Protein AF-A0A225V890-F1 (afdb_monomer_lite)

Organism: NCBI:txid4795

Foldseek 3Di:
DDDDDDPVVLVVLLLVQLLVQCLPPCSVVCCVPDDLLVSLVVSLVSSVVSVNPDDDSVNSVVSVVQQVQLLVQLLVVCVVVLHAPVCLLVVVDDPVNVVVNCVSHVCCNRCVVPVCVVVVVSRVVRD

pLDDT: mean 87.66, std 15.0, range [36.5, 97.5]

Radius of gyration: 15.98 Å; chains: 1; bounding box: 37×26×53 Å

Sequence (127 aa):
MKQHQPATTIRAAFRNAVLAWIVAPGNYQQWRIERKVKVANEILTTVESAGNYGRTTADIELMVKTIENEFVTLSRWLQKQNIRVDDLLRGE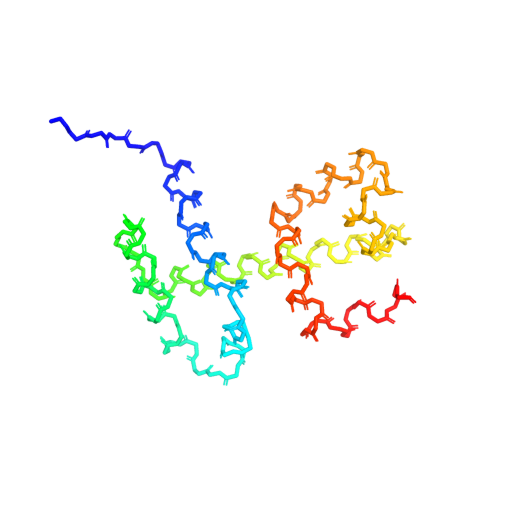VDKKVISTARQLCPCYYEVMPIFCEFYGGFVKRTW

Secondary structure (DSSP, 8-state):
------HHHHHHHHHHHHHHHHHSTTHHHHHHHS-HHHHHHHHHHHHHHTT--S--HHHHHHHHHHHHHHHHHHHHHHHHHT--HHHHHHT-S-HHHHHHHHHH-TTHHHHHHHHHHHSHHHHTT--

Structure (mmCIF, N/CA/C/O backbone):
data_AF-A0A225V890-F1
#
_entry.id   AF-A0A225V890-F1
#
loop_
_atom_site.group_PDB
_atom_site.id
_atom_site.type_symbol
_atom_site.label_atom_id
_atom_site.label_alt_id
_atom_site.label_comp_id
_atom_site.label_asym_id
_atom_site.label_entity_id
_atom_site.label_seq_id
_atom_site.pdbx_PDB_ins_code
_atom_site.Cartn_x
_atom_site.Cartn_y
_atom_site.Cartn_z
_atom_site.occupancy
_atom_site.B_iso_or_equiv
_atom_site.auth_seq_id
_atom_site.auth_comp_id
_atom_site.auth_asym_id
_atom_site.auth_atom_id
_atom_site.pdbx_PDB_model_num
ATOM 1 N N . MET A 1 1 ? -11.159 9.149 -32.295 1.00 36.50 1 MET A N 1
ATOM 2 C CA . MET A 1 1 ? -11.634 9.826 -31.067 1.00 36.50 1 MET A CA 1
ATOM 3 C C . MET A 1 1 ? -10.790 9.329 -29.901 1.00 36.50 1 MET A C 1
ATOM 5 O O . MET A 1 1 ? -10.858 8.147 -29.598 1.00 36.50 1 MET A O 1
ATOM 9 N N . LYS A 1 2 ? -9.926 10.164 -29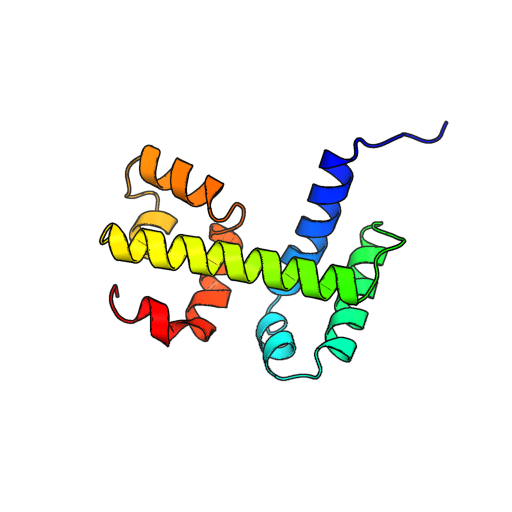.308 1.00 42.44 2 LYS A N 1
ATOM 10 C CA . LYS A 1 2 ? -9.152 9.770 -28.118 1.00 42.44 2 LYS A CA 1
ATOM 11 C C . LYS A 1 2 ? -10.039 9.998 -26.897 1.00 42.44 2 LYS A C 1
ATOM 13 O O . LYS A 1 2 ? -10.368 11.143 -26.602 1.00 42.44 2 LYS A O 1
ATOM 18 N N . GLN A 1 3 ? -10.476 8.924 -26.245 1.00 45.94 3 GLN A N 1
ATOM 19 C CA . GLN A 1 3 ? -11.222 9.018 -24.992 1.00 45.94 3 GLN A CA 1
ATOM 20 C C . GLN A 1 3 ? -10.328 9.701 -23.948 1.00 45.94 3 GLN A C 1
ATOM 22 O O . GLN A 1 3 ? -9.287 9.170 -23.571 1.00 45.94 3 GLN A O 1
ATOM 27 N N . HIS A 1 4 ? -10.702 10.908 -23.529 1.00 49.56 4 HIS A N 1
ATOM 28 C CA . HIS A 1 4 ? -10.057 11.601 -22.419 1.00 49.56 4 HIS A CA 1
ATOM 29 C C . HIS A 1 4 ? -10.637 11.024 -21.125 1.00 49.56 4 HIS A C 1
ATOM 31 O O . HIS A 1 4 ? -11.764 11.340 -20.750 1.00 49.56 4 HIS A O 1
ATOM 37 N N . GLN A 1 5 ? -9.902 10.125 -20.471 1.00 51.84 5 GLN A N 1
ATOM 38 C CA . GLN A 1 5 ? -10.262 9.682 -19.125 1.00 51.84 5 GLN A CA 1
ATOM 39 C C . GLN A 1 5 ? -9.937 10.801 -18.119 1.00 51.84 5 GLN A C 1
ATOM 41 O O . GLN A 1 5 ? -8.885 11.434 -18.232 1.00 51.84 5 GLN A O 1
ATOM 46 N N . PRO A 1 6 ? -10.812 11.073 -17.135 1.00 66.88 6 PRO A N 1
ATOM 47 C CA . PRO A 1 6 ? -10.586 12.139 -16.166 1.00 66.88 6 PRO A CA 1
ATOM 48 C C . PRO A 1 6 ? -9.382 11.823 -15.265 1.00 66.88 6 PRO A C 1
ATOM 50 O O . PRO A 1 6 ? -9.126 10.668 -14.920 1.00 66.88 6 PRO A O 1
ATOM 53 N N . ALA A 1 7 ? -8.653 12.859 -14.835 1.00 61.53 7 ALA A N 1
ATOM 54 C CA . ALA A 1 7 ? -7.416 12.731 -14.050 1.00 61.53 7 ALA A CA 1
ATOM 55 C C . ALA A 1 7 ? -7.575 11.891 -12.763 1.00 61.53 7 ALA A C 1
ATOM 57 O O . ALA A 1 7 ? -6.654 11.177 -12.363 1.00 61.53 7 ALA A O 1
ATOM 58 N N . THR A 1 8 ? -8.759 11.916 -12.143 1.00 62.09 8 THR A N 1
ATOM 59 C CA . THR A 1 8 ? -9.101 11.093 -10.971 1.00 62.09 8 THR A CA 1
ATOM 60 C C . THR A 1 8 ? -9.090 9.595 -11.293 1.00 62.09 8 THR A C 1
ATOM 62 O O . THR A 1 8 ? -8.580 8.805 -10.499 1.00 62.09 8 THR A O 1
ATOM 65 N N . THR A 1 9 ? -9.580 9.205 -12.473 1.00 69.25 9 THR A N 1
ATOM 66 C CA . THR A 1 9 ? -9.589 7.812 -12.948 1.00 69.25 9 THR A CA 1
ATOM 67 C C . THR A 1 9 ? -8.178 7.332 -13.270 1.00 69.25 9 THR A C 1
ATOM 69 O O . THR A 1 9 ? -7.812 6.225 -12.887 1.00 69.25 9 THR A O 1
ATOM 72 N N . ILE A 1 10 ? -7.349 8.189 -13.875 1.00 69.81 10 ILE A N 1
ATOM 73 C 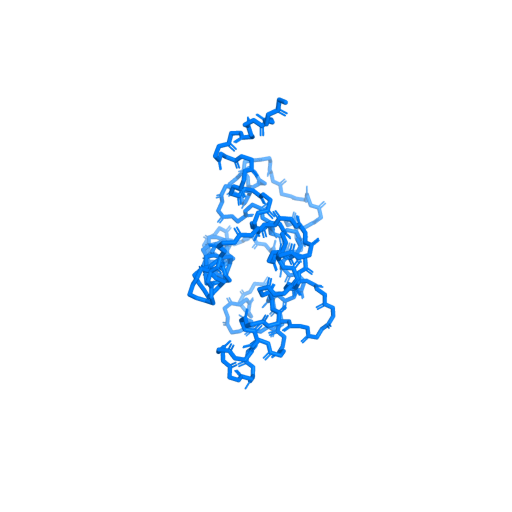CA . ILE A 1 10 ? -5.943 7.875 -14.177 1.00 69.81 10 ILE A CA 1
ATOM 74 C C . ILE A 1 10 ? -5.141 7.676 -12.882 1.00 69.81 10 ILE A C 1
ATOM 76 O O . ILE A 1 10 ? -4.345 6.744 -12.767 1.00 69.81 10 ILE A O 1
ATOM 80 N N . ARG A 1 11 ? -5.364 8.523 -11.867 1.00 76.25 11 ARG A N 1
ATOM 81 C CA . ARG A 1 11 ? -4.692 8.385 -10.565 1.00 76.25 11 ARG A CA 1
ATOM 82 C C . ARG A 1 11 ? -5.113 7.107 -9.834 1.00 76.25 11 ARG A C 1
ATOM 84 O O . ARG A 1 11 ? -4.264 6.450 -9.237 1.00 76.25 11 ARG A O 1
ATOM 91 N N . ALA A 1 12 ? -6.398 6.754 -9.891 1.00 85.88 12 ALA A N 1
ATOM 92 C CA . ALA A 1 12 ? -6.907 5.517 -9.306 1.00 85.88 12 ALA A CA 1
ATOM 93 C C . ALA A 1 12 ? -6.339 4.275 -10.013 1.00 85.88 12 ALA A C 1
ATOM 95 O O . ALA A 1 12 ? -5.883 3.356 -9.341 1.00 85.88 12 ALA A O 1
ATOM 96 N N . ALA A 1 13 ? -6.288 4.273 -11.349 1.00 89.06 13 ALA A N 1
ATOM 97 C CA . ALA A 1 13 ? -5.725 3.171 -12.129 1.00 89.06 13 ALA A CA 1
ATOM 98 C C . ALA A 1 13 ? -4.241 2.935 -11.807 1.00 89.06 13 ALA A C 1
ATOM 100 O O . ALA A 1 13 ? -3.842 1.800 -11.549 1.00 89.06 13 ALA A O 1
ATOM 101 N N . PHE A 1 14 ? -3.447 4.008 -11.729 1.00 93.00 14 PHE A N 1
ATOM 102 C CA . PHE A 1 14 ? -2.041 3.918 -11.340 1.00 93.00 14 PHE A CA 1
ATOM 103 C C . PHE A 1 14 ? -1.870 3.323 -9.935 1.00 93.00 14 PHE A C 1
ATOM 105 O O . PHE A 1 14 ? -1.121 2.363 -9.753 1.00 93.00 14 PHE A O 1
ATOM 112 N N . ARG A 1 15 ? -2.605 3.851 -8.947 1.00 94.69 15 ARG A N 1
ATOM 113 C CA . ARG A 1 15 ? -2.575 3.336 -7.571 1.00 94.69 15 ARG A CA 1
ATOM 114 C C . ARG A 1 15 ? -2.962 1.858 -7.514 1.00 94.69 15 ARG A C 1
ATOM 116 O O . ARG A 1 15 ? -2.307 1.096 -6.812 1.00 94.69 15 ARG A O 1
ATOM 123 N N . ASN A 1 16 ? -3.994 1.453 -8.251 1.00 94.19 16 ASN A N 1
ATOM 124 C CA . ASN A 1 16 ? -4.471 0.071 -8.274 1.00 94.19 16 ASN A CA 1
ATOM 125 C C . ASN A 1 16 ? -3.435 -0.887 -8.871 1.00 94.19 16 ASN A C 1
ATOM 127 O O . ASN A 1 16 ? -3.255 -1.975 -8.338 1.00 94.19 16 ASN A O 1
ATOM 131 N N . ALA A 1 17 ? -2.724 -0.483 -9.927 1.00 95.44 17 ALA A N 1
ATOM 132 C CA . ALA A 1 17 ? -1.655 -1.294 -10.508 1.00 95.44 17 ALA A CA 1
ATOM 133 C C . ALA A 1 17 ? -0.485 -1.490 -9.526 1.00 95.44 17 ALA A C 1
ATOM 135 O O . ALA A 1 17 ? 0.004 -2.606 -9.361 1.00 95.44 17 ALA A O 1
ATOM 136 N N . VAL A 1 18 ? -0.084 -0.429 -8.815 1.00 96.81 18 VAL A N 1
ATOM 137 C CA . VAL A 1 18 ? 0.941 -0.527 -7.760 1.00 96.81 18 VAL A CA 1
ATOM 138 C C . VAL A 1 18 ? 0.458 -1.408 -6.605 1.00 96.81 18 VAL A C 1
ATOM 140 O O . VAL A 1 18 ? 1.200 -2.269 -6.141 1.00 96.81 18 VAL A O 1
ATOM 143 N N . LEU A 1 19 ? -0.792 -1.239 -6.165 1.00 96.19 19 LEU A N 1
ATOM 144 C CA . LEU A 1 19 ? -1.385 -2.055 -5.106 1.00 96.19 19 LEU A CA 1
ATOM 145 C C . LEU A 1 19 ? -1.423 -3.539 -5.488 1.00 96.19 19 LEU A C 1
ATOM 147 O O . LEU A 1 19 ? -1.030 -4.371 -4.678 1.00 96.19 19 LEU A O 1
ATOM 151 N N . ALA A 1 20 ? -1.843 -3.865 -6.713 1.00 95.56 20 ALA A N 1
ATOM 152 C CA . ALA A 1 20 ? -1.886 -5.238 -7.210 1.00 95.56 20 ALA A CA 1
ATOM 153 C C . ALA A 1 20 ? -0.505 -5.905 -7.158 1.00 95.56 20 ALA A C 1
ATOM 155 O O . ALA A 1 20 ? -0.397 -7.071 -6.784 1.00 95.56 20 ALA A O 1
ATOM 156 N N . TRP A 1 21 ? 0.556 -5.152 -7.467 1.00 96.88 21 TRP A N 1
ATOM 157 C CA . TRP A 1 21 ? 1.919 -5.644 -7.312 1.00 96.88 21 TRP A CA 1
ATOM 158 C C . TRP A 1 21 ? 2.298 -5.833 -5.836 1.00 96.88 21 TRP A C 1
ATOM 160 O O . TRP A 1 21 ? 2.866 -6.866 -5.500 1.00 96.88 21 TRP A O 1
ATOM 170 N N . ILE A 1 22 ? 1.968 -4.884 -4.949 1.00 96.25 22 ILE A N 1
ATOM 171 C CA . ILE A 1 22 ? 2.285 -4.958 -3.508 1.00 96.25 22 ILE A CA 1
ATOM 172 C C . ILE A 1 22 ? 1.681 -6.206 -2.854 1.00 96.25 22 ILE A C 1
ATOM 174 O O . ILE A 1 22 ? 2.348 -6.851 -2.047 1.00 96.25 22 ILE A O 1
ATOM 178 N N . VAL A 1 23 ? 0.423 -6.519 -3.171 1.00 95.50 23 VAL A N 1
ATOM 179 C CA . VAL A 1 23 ? -0.326 -7.598 -2.502 1.00 95.50 23 VAL A CA 1
ATOM 180 C C . VAL A 1 23 ? -0.061 -8.979 -3.091 1.00 95.50 23 VAL A C 1
ATOM 182 O O . VAL A 1 23 ? -0.510 -9.978 -2.533 1.00 95.50 23 VAL A O 1
ATOM 185 N N . ALA A 1 24 ? 0.671 -9.057 -4.203 1.00 95.38 24 ALA A N 1
ATOM 186 C CA . ALA A 1 24 ? 1.100 -10.335 -4.740 1.00 95.38 24 ALA A CA 1
ATOM 187 C C . ALA A 1 24 ? 2.105 -11.013 -3.779 1.00 95.38 24 ALA A C 1
ATOM 189 O O . ALA A 1 24 ? 2.941 -10.330 -3.172 1.00 95.38 24 ALA A O 1
ATOM 190 N N . PRO A 1 25 ? 2.044 -12.349 -3.619 1.00 94.38 25 PRO A N 1
ATOM 191 C CA . PRO A 1 25 ? 2.875 -13.065 -2.653 1.00 94.38 25 PRO A CA 1
ATOM 192 C C . PRO A 1 25 ? 4.372 -12.771 -2.815 1.00 94.38 25 PRO A C 1
ATOM 194 O O . PRO A 1 25 ? 4.918 -12.886 -3.907 1.00 94.38 25 PRO A O 1
ATOM 197 N N . GLY A 1 26 ? 5.044 -12.398 -1.722 1.00 93.50 26 GLY A N 1
ATOM 198 C CA . GLY A 1 26 ? 6.492 -12.148 -1.688 1.00 93.50 26 GLY A CA 1
ATOM 199 C C . GLY A 1 26 ? 6.953 -10.796 -2.251 1.00 93.50 26 GLY A C 1
ATOM 200 O O . GLY A 1 26 ? 8.041 -10.338 -1.897 1.00 93.50 26 GLY A O 1
ATOM 201 N N . ASN A 1 27 ? 6.132 -10.096 -3.036 1.00 96.00 27 ASN A N 1
ATOM 202 C CA . ASN A 1 27 ? 6.531 -8.843 -3.683 1.00 96.00 27 ASN A CA 1
ATOM 203 C C . ASN A 1 27 ? 6.851 -7.736 -2.677 1.00 96.00 27 ASN A C 1
ATOM 205 O O . ASN A 1 27 ? 7.884 -7.073 -2.773 1.00 96.00 27 ASN A O 1
ATOM 209 N N . TYR A 1 28 ? 6.015 -7.547 -1.655 1.00 95.75 28 TYR A N 1
ATOM 210 C CA . TYR A 1 28 ? 6.314 -6.526 -0.653 1.00 95.75 28 TYR A CA 1
ATOM 211 C C . TYR A 1 28 ? 7.564 -6.862 0.182 1.00 95.75 28 TYR A C 1
ATOM 213 O O . TYR A 1 28 ? 8.330 -5.967 0.542 1.00 95.75 28 TYR A O 1
ATOM 221 N N . GLN A 1 29 ? 7.847 -8.146 0.425 1.00 94.69 29 GLN A N 1
ATOM 222 C CA . GLN A 1 29 ? 9.111 -8.555 1.039 1.00 94.69 29 GLN A CA 1
ATOM 223 C C . GLN A 1 29 ? 10.297 -8.192 0.138 1.00 94.69 29 GLN A C 1
ATOM 225 O O . GLN A 1 29 ? 11.259 -7.590 0.615 1.00 94.69 29 GLN A O 1
ATOM 230 N N . GLN A 1 30 ? 10.205 -8.487 -1.162 1.00 95.75 30 GLN A N 1
ATOM 231 C CA . GLN A 1 30 ? 11.211 -8.104 -2.152 1.00 95.75 30 GLN A CA 1
ATOM 232 C C . GLN A 1 30 ? 11.432 -6.587 -2.151 1.00 95.75 30 GLN A C 1
ATOM 234 O O . GLN A 1 30 ? 12.569 -6.130 -2.049 1.00 95.75 30 GLN A O 1
ATOM 239 N N . TRP A 1 31 ? 10.354 -5.796 -2.158 1.00 96.00 31 TRP A N 1
ATOM 240 C CA . TRP A 1 31 ? 10.422 -4.340 -2.037 1.00 96.00 31 TRP A CA 1
ATOM 241 C C . TRP A 1 31 ? 11.219 -3.895 -0.812 1.00 96.00 31 TRP A C 1
ATOM 243 O O . TRP A 1 31 ? 11.971 -2.924 -0.885 1.00 96.00 31 TRP A O 1
ATOM 253 N N . ARG A 1 32 ? 11.063 -4.571 0.328 1.00 92.88 32 ARG A N 1
ATOM 254 C CA . ARG A 1 32 ? 11.722 -4.216 1.592 1.00 92.88 32 ARG A CA 1
ATOM 255 C C . ARG A 1 32 ? 13.214 -4.549 1.625 1.00 92.88 32 ARG A C 1
ATOM 257 O O . ARG A 1 32 ? 13.941 -3.810 2.286 1.00 92.88 32 ARG A O 1
ATOM 264 N N . ILE A 1 33 ? 13.649 -5.621 0.964 1.00 94.12 33 ILE A N 1
ATOM 265 C CA . ILE A 1 33 ? 15.025 -6.145 1.073 1.00 94.12 33 ILE A CA 1
ATOM 266 C C . ILE A 1 33 ? 15.925 -5.760 -0.108 1.00 94.12 33 ILE A C 1
ATOM 268 O O . ILE A 1 33 ? 17.126 -5.569 0.071 1.00 94.12 33 ILE A O 1
ATOM 272 N N . GLU A 1 34 ? 15.364 -5.645 -1.310 1.00 94.31 34 GLU A N 1
ATOM 273 C CA . GLU A 1 34 ? 16.121 -5.361 -2.528 1.00 94.31 34 GLU A CA 1
ATOM 274 C C . GLU A 1 34 ? 16.383 -3.857 -2.705 1.00 94.31 34 GLU A C 1
ATOM 276 O O . GLU A 1 34 ? 15.803 -2.986 -2.048 1.00 94.31 34 GLU A O 1
ATOM 281 N N . ARG A 1 35 ? 17.253 -3.523 -3.666 1.00 91.44 35 ARG A N 1
ATOM 282 C CA . ARG A 1 35 ? 17.491 -2.128 -4.060 1.00 91.44 35 ARG A CA 1
ATOM 283 C C . ARG A 1 35 ? 16.214 -1.523 -4.648 1.00 91.44 35 ARG A C 1
ATOM 285 O O . ARG A 1 35 ? 15.732 -1.997 -5.675 1.00 91.44 35 ARG A O 1
ATOM 292 N N . LYS A 1 36 ? 15.731 -0.424 -4.054 1.00 90.56 36 LYS A N 1
ATOM 293 C CA . LYS A 1 36 ? 14.474 0.248 -4.438 1.00 90.56 36 LYS A CA 1
ATOM 294 C C . LYS A 1 36 ? 14.361 0.517 -5.934 1.00 90.56 36 LYS A C 1
ATOM 296 O O . LYS A 1 36 ? 13.375 0.114 -6.534 1.00 90.56 36 LYS A O 1
ATOM 301 N N . VAL A 1 37 ? 15.412 1.058 -6.550 1.00 91.62 37 VAL A N 1
ATOM 302 C CA . VAL A 1 37 ? 15.445 1.347 -7.994 1.00 91.62 37 VAL A CA 1
ATOM 303 C C . VAL A 1 37 ? 15.192 0.100 -8.851 1.00 91.62 37 VAL A C 1
ATOM 305 O O . VAL A 1 37 ? 14.492 0.184 -9.855 1.00 91.62 37 VAL A O 1
ATOM 308 N N . LYS A 1 38 ? 15.731 -1.068 -8.475 1.00 93.62 38 LYS A N 1
ATOM 309 C CA . LYS A 1 38 ? 15.527 -2.320 -9.224 1.00 93.62 38 LYS A CA 1
ATOM 310 C C . LYS A 1 38 ? 14.058 -2.737 -9.167 1.00 93.62 38 LYS A C 1
ATOM 312 O O . LYS A 1 38 ? 13.428 -2.891 -10.206 1.00 93.62 38 LYS A O 1
ATOM 317 N N . VAL A 1 39 ? 13.502 -2.829 -7.961 1.00 96.38 39 VAL A N 1
ATOM 318 C CA . VAL A 1 39 ? 12.104 -3.238 -7.762 1.00 96.38 39 VAL A CA 1
ATOM 319 C C . VAL A 1 39 ? 11.131 -2.211 -8.352 1.00 96.38 39 VAL A C 1
ATOM 321 O O . VAL A 1 39 ? 10.121 -2.576 -8.941 1.00 96.38 39 VAL A O 1
ATOM 324 N N . ALA A 1 40 ? 11.454 -0.918 -8.277 1.00 96.06 40 ALA A N 1
ATOM 325 C CA . ALA A 1 40 ? 10.648 0.139 -8.879 1.00 96.06 40 ALA A CA 1
ATOM 326 C C . ALA A 1 40 ? 10.535 -0.004 -10.406 1.00 96.06 40 ALA A C 1
ATOM 328 O O . ALA A 1 40 ? 9.476 0.285 -10.952 1.00 96.06 40 ALA A O 1
ATOM 329 N N . ASN A 1 41 ? 11.578 -0.486 -11.094 1.00 95.06 41 ASN A N 1
ATOM 330 C CA . ASN A 1 41 ? 11.509 -0.778 -12.531 1.00 95.06 41 ASN A CA 1
ATOM 331 C C . ASN A 1 41 ? 10.608 -1.990 -12.844 1.00 95.06 41 ASN A C 1
ATOM 333 O O . ASN A 1 41 ? 9.869 -1.978 -13.829 1.00 95.06 41 ASN A O 1
ATOM 337 N N . GLU A 1 42 ? 10.622 -3.021 -11.996 1.00 94.88 42 GLU A N 1
ATOM 338 C CA . GLU A 1 42 ? 9.730 -4.184 -12.134 1.00 94.88 42 GLU A CA 1
ATOM 339 C C . GLU A 1 42 ? 8.257 -3.779 -11.949 1.00 94.88 42 GLU A C 1
ATOM 341 O O . GLU A 1 42 ? 7.386 -4.134 -12.752 1.00 94.88 42 GLU A O 1
ATOM 346 N N . ILE A 1 43 ? 7.979 -2.956 -10.933 1.00 96.31 43 ILE A N 1
ATOM 347 C CA . ILE A 1 43 ? 6.647 -2.383 -10.713 1.00 96.31 43 ILE A CA 1
ATOM 348 C C . ILE A 1 43 ? 6.252 -1.491 -11.894 1.00 96.31 43 ILE A C 1
ATOM 350 O O . ILE A 1 43 ? 5.120 -1.579 -12.364 1.00 96.31 43 ILE A O 1
ATOM 354 N N . LEU A 1 44 ? 7.166 -0.659 -12.405 1.00 95.56 44 LEU A N 1
ATOM 355 C CA . LEU A 1 44 ? 6.902 0.208 -13.554 1.00 95.56 44 LEU A CA 1
ATOM 356 C C . LEU A 1 44 ? 6.462 -0.603 -14.780 1.00 95.56 44 LEU A C 1
ATOM 358 O O . LEU A 1 44 ? 5.450 -0.273 -15.389 1.00 95.56 44 LEU A O 1
ATOM 362 N N . THR A 1 45 ? 7.129 -1.724 -15.061 1.00 93.94 45 THR A N 1
ATOM 363 C CA . THR A 1 45 ? 6.741 -2.646 -16.145 1.00 93.94 45 THR A CA 1
ATOM 364 C C . THR A 1 45 ? 5.318 -3.190 -15.949 1.00 93.94 45 THR A C 1
ATOM 366 O O . THR A 1 45 ? 4.532 -3.281 -16.896 1.00 93.94 45 THR A O 1
ATOM 369 N N . THR A 1 46 ? 4.945 -3.511 -14.705 1.00 92.88 46 THR A N 1
ATOM 370 C CA . THR A 1 46 ? 3.583 -3.957 -14.351 1.00 92.88 46 THR A CA 1
ATOM 371 C C . THR A 1 46 ? 2.555 -2.841 -14.571 1.00 92.88 46 THR A C 1
ATOM 373 O O . THR A 1 46 ? 1.480 -3.066 -15.127 1.00 92.88 46 THR A O 1
ATOM 376 N N . VAL A 1 47 ? 2.898 -1.615 -14.174 1.00 93.75 47 VAL A N 1
ATOM 377 C CA . VAL A 1 47 ? 2.063 -0.415 -14.316 1.00 93.75 47 VAL A CA 1
ATOM 378 C C . VAL A 1 47 ? 1.835 -0.065 -15.792 1.00 93.75 47 VAL A C 1
ATOM 380 O O . VAL A 1 47 ? 0.700 0.204 -16.192 1.00 93.75 47 VAL A O 1
ATOM 383 N N . GLU A 1 48 ? 2.873 -0.137 -16.623 1.00 93.94 48 GLU A N 1
ATOM 384 C CA . GLU A 1 48 ? 2.785 0.080 -18.072 1.00 93.94 48 GLU A CA 1
ATOM 385 C C . GLU A 1 48 ? 1.961 -1.006 -18.770 1.00 93.94 48 GLU A C 1
ATOM 387 O O . GLU A 1 48 ? 1.139 -0.694 -19.631 1.00 93.94 48 GLU A O 1
ATOM 392 N N . SER A 1 49 ? 2.104 -2.265 -18.349 1.00 90.56 49 SER A N 1
ATOM 393 C CA . SER A 1 49 ? 1.293 -3.383 -18.856 1.00 90.56 49 SER A CA 1
ATOM 394 C C . SER A 1 49 ? -0.197 -3.218 -18.529 1.00 90.56 49 SER A C 1
ATOM 396 O O . SER A 1 49 ? -1.056 -3.666 -19.284 1.00 90.56 49 SER A O 1
ATOM 398 N N . ALA A 1 50 ? -0.516 -2.511 -17.440 1.00 88.94 50 ALA A N 1
ATOM 399 C CA . ALA A 1 50 ? -1.874 -2.099 -17.086 1.00 88.94 50 ALA A CA 1
ATOM 400 C C . ALA A 1 50 ? -2.341 -0.816 -17.814 1.00 88.94 50 ALA A C 1
ATOM 402 O O . ALA A 1 50 ? -3.373 -0.245 -17.458 1.00 88.94 50 ALA A O 1
ATOM 403 N N . GLY A 1 51 ? -1.580 -0.327 -18.799 1.00 90.88 51 GLY A N 1
ATOM 404 C CA . GLY A 1 51 ? -1.909 0.843 -19.618 1.00 90.88 51 GLY A CA 1
ATOM 405 C C . GLY A 1 51 ? -1.554 2.197 -18.994 1.00 90.88 51 GLY A C 1
ATOM 406 O O . GLY A 1 51 ? -1.936 3.236 -19.533 1.00 90.88 51 GLY A O 1
ATOM 407 N N . ASN A 1 52 ? -0.832 2.223 -17.868 1.00 89.88 52 ASN A N 1
ATOM 408 C CA . ASN A 1 52 ? -0.441 3.459 -17.183 1.00 89.88 52 ASN A CA 1
ATOM 409 C C . ASN A 1 52 ? 0.968 3.902 -17.610 1.00 89.88 52 ASN A C 1
ATOM 411 O O . ASN A 1 52 ? 1.924 3.825 -16.842 1.00 89.88 52 ASN A O 1
ATOM 415 N N . TYR A 1 53 ? 1.085 4.380 -18.845 1.00 89.94 53 TYR A N 1
ATOM 416 C CA . TYR A 1 53 ? 2.352 4.848 -19.412 1.00 89.94 53 TYR A CA 1
ATOM 417 C C . TYR A 1 53 ? 2.806 6.207 -18.858 1.00 89.94 53 TYR A C 1
ATOM 419 O O . TYR A 1 53 ? 2.007 6.993 -18.342 1.00 89.94 53 TYR A O 1
ATOM 427 N N . GLY A 1 54 ? 4.099 6.507 -19.026 1.00 90.25 54 GLY A N 1
ATOM 428 C CA . GLY A 1 54 ? 4.687 7.809 -18.687 1.00 90.25 54 GLY A CA 1
ATOM 429 C C . GLY A 1 54 ? 4.964 8.009 -17.196 1.00 90.25 54 GLY A C 1
ATOM 430 O O . GLY A 1 54 ? 5.156 9.142 -16.758 1.00 90.25 54 GLY A O 1
ATOM 431 N N . ARG A 1 55 ? 4.959 6.926 -16.412 1.00 93.81 55 ARG A N 1
ATOM 432 C CA . ARG A 1 55 ? 5.385 6.929 -15.011 1.00 93.81 55 ARG A CA 1
ATOM 433 C C . ARG A 1 55 ? 6.888 6.721 -14.916 1.00 93.81 55 ARG A C 1
ATOM 435 O O . ARG A 1 55 ? 7.509 6.119 -15.783 1.00 93.81 55 ARG A O 1
ATOM 442 N N . THR A 1 56 ? 7.463 7.220 -13.837 1.00 95.44 56 THR A N 1
ATOM 443 C CA . THR A 1 56 ? 8.876 7.057 -13.508 1.00 95.44 56 THR A CA 1
ATOM 444 C C . THR A 1 56 ? 9.034 6.142 -12.299 1.00 95.44 56 THR A C 1
ATOM 446 O O . THR A 1 56 ? 8.098 5.936 -11.525 1.00 95.44 56 THR A O 1
ATOM 449 N N . THR A 1 57 ? 10.241 5.627 -12.075 1.00 95.44 57 THR A N 1
ATOM 450 C CA . THR A 1 57 ? 10.568 4.900 -10.837 1.00 95.44 57 THR A CA 1
ATOM 451 C C . THR A 1 57 ? 10.352 5.759 -9.588 1.00 95.44 57 THR A C 1
ATOM 453 O O . THR A 1 57 ? 9.920 5.240 -8.562 1.00 95.44 57 THR A O 1
ATOM 456 N N . ALA A 1 58 ? 10.560 7.076 -9.681 1.00 95.81 58 ALA A N 1
ATOM 457 C CA . ALA A 1 58 ? 10.257 8.012 -8.602 1.00 95.81 58 ALA A CA 1
ATOM 458 C C . ALA A 1 58 ? 8.748 8.081 -8.299 1.00 95.81 58 ALA A C 1
ATOM 460 O O . ALA A 1 58 ? 8.362 8.110 -7.130 1.00 95.81 58 ALA A O 1
ATOM 461 N N . ASP A 1 59 ? 7.888 8.044 -9.325 1.00 95.81 59 ASP A N 1
ATOM 462 C CA . ASP A 1 59 ? 6.433 7.965 -9.132 1.00 95.81 59 ASP A CA 1
ATOM 463 C C . ASP A 1 59 ? 6.032 6.664 -8.432 1.00 95.81 59 ASP A C 1
ATOM 465 O O . ASP A 1 59 ? 5.154 6.673 -7.566 1.00 95.81 59 ASP A O 1
ATOM 469 N N . ILE A 1 60 ? 6.681 5.547 -8.787 1.00 97.25 60 ILE A N 1
ATOM 470 C CA . ILE A 1 60 ? 6.471 4.258 -8.121 1.00 97.25 60 ILE A CA 1
ATOM 471 C C . ILE A 1 60 ? 6.846 4.355 -6.644 1.00 97.25 60 ILE A C 1
ATOM 473 O O . ILE A 1 60 ? 6.027 4.037 -5.783 1.00 97.25 60 ILE A O 1
ATOM 477 N N . GLU A 1 61 ? 8.063 4.809 -6.341 1.00 96.44 61 GLU A N 1
ATOM 478 C CA . GLU A 1 61 ? 8.545 4.948 -4.965 1.00 96.44 61 GLU A CA 1
ATOM 479 C C . GLU A 1 61 ? 7.621 5.839 -4.131 1.00 96.44 61 GLU A C 1
ATOM 481 O O . GLU A 1 61 ? 7.262 5.487 -3.003 1.00 96.44 61 GLU A O 1
ATOM 486 N N . LEU A 1 62 ? 7.175 6.961 -4.703 1.00 96.25 62 LEU A N 1
ATOM 487 C CA . LEU A 1 62 ? 6.232 7.864 -4.056 1.00 96.25 62 LEU A CA 1
ATOM 488 C C . LEU A 1 62 ? 4.874 7.197 -3.806 1.00 96.25 62 LEU A C 1
ATOM 490 O O . LEU A 1 62 ? 4.295 7.378 -2.732 1.00 96.25 62 LEU A O 1
ATOM 494 N N . MET A 1 63 ? 4.361 6.421 -4.764 1.00 96.88 63 MET A N 1
ATOM 495 C CA . MET A 1 63 ? 3.086 5.719 -4.620 1.00 96.88 63 MET A CA 1
ATOM 496 C C . MET A 1 63 ? 3.155 4.625 -3.553 1.00 96.88 63 MET A C 1
ATOM 498 O O . MET A 1 63 ? 2.287 4.576 -2.682 1.00 96.88 63 MET A O 1
ATOM 502 N N . VAL A 1 64 ? 4.204 3.795 -3.552 1.00 96.38 64 VAL A N 1
ATOM 503 C CA . VAL A 1 64 ? 4.383 2.767 -2.515 1.00 96.38 64 VAL A CA 1
ATOM 504 C C . VAL A 1 64 ? 4.492 3.423 -1.137 1.00 96.38 64 VAL A C 1
ATOM 506 O O . VAL A 1 64 ? 3.761 3.053 -0.221 1.00 96.38 64 VAL A O 1
ATOM 509 N N . LYS A 1 65 ? 5.309 4.478 -1.006 1.00 95.81 65 LYS A N 1
ATOM 510 C CA . LYS A 1 65 ? 5.426 5.259 0.235 1.00 95.81 65 LYS A CA 1
ATOM 511 C C . LYS A 1 65 ? 4.092 5.869 0.676 1.00 95.81 65 LYS A C 1
ATOM 513 O O . LYS A 1 65 ? 3.831 5.974 1.872 1.00 95.81 65 LYS A O 1
ATOM 518 N N . THR A 1 66 ? 3.248 6.289 -0.264 1.00 96.31 66 THR A N 1
ATOM 519 C CA . THR A 1 66 ? 1.915 6.829 0.041 1.00 96.31 66 THR A CA 1
ATOM 520 C C . THR A 1 66 ? 1.037 5.752 0.672 1.00 96.31 66 THR A C 1
ATOM 522 O O . THR A 1 66 ? 0.489 5.980 1.747 1.00 96.31 66 THR A O 1
ATOM 525 N N . ILE A 1 67 ? 0.986 4.560 0.074 1.00 96.44 67 ILE A N 1
ATOM 526 C CA . ILE A 1 67 ? 0.221 3.417 0.592 1.00 96.44 67 ILE A CA 1
ATOM 527 C C . ILE A 1 67 ? 0.751 2.975 1.970 1.00 96.44 67 ILE A C 1
ATOM 529 O O . ILE A 1 67 ? -0.032 2.749 2.894 1.00 96.44 67 ILE A O 1
ATOM 533 N N . GLU A 1 68 ? 2.075 2.916 2.150 1.00 95.12 68 GLU A N 1
ATOM 534 C CA . GLU A 1 68 ? 2.705 2.625 3.447 1.00 95.12 68 GLU A CA 1
ATOM 535 C C . GLU A 1 68 ? 2.316 3.664 4.519 1.00 95.12 68 GLU A C 1
ATOM 537 O O . GLU A 1 68 ? 1.950 3.304 5.640 1.00 95.12 68 GLU A O 1
ATOM 542 N N . ASN A 1 69 ? 2.350 4.959 4.189 1.00 95.50 69 ASN A N 1
ATOM 543 C CA . ASN A 1 69 ? 1.997 6.034 5.121 1.00 95.50 69 ASN A CA 1
ATOM 544 C C . ASN A 1 69 ? 0.512 6.028 5.502 1.00 95.50 69 ASN A C 1
ATOM 546 O O . ASN A 1 69 ? 0.181 6.274 6.664 1.00 95.50 69 ASN A O 1
ATOM 550 N N . GLU A 1 70 ? -0.375 5.753 4.548 1.00 95.75 70 GLU A N 1
ATOM 551 C CA . GLU A 1 70 ? -1.811 5.572 4.785 1.00 95.75 70 GLU A CA 1
ATOM 552 C C . GLU A 1 70 ? -2.050 4.434 5.789 1.00 95.75 70 GLU A C 1
ATOM 554 O O . GLU A 1 70 ? -2.734 4.621 6.799 1.00 95.75 70 GLU A O 1
ATOM 559 N N . PHE A 1 71 ? -1.398 3.284 5.589 1.00 94.69 71 PHE A N 1
ATOM 560 C CA . PHE A 1 71 ? -1.461 2.162 6.528 1.00 94.69 71 PHE A CA 1
ATOM 561 C C . PHE A 1 71 ? -0.914 2.518 7.917 1.00 94.69 71 PHE A C 1
ATOM 563 O O . PHE A 1 71 ? -1.547 2.209 8.929 1.00 94.69 71 PHE A O 1
ATOM 570 N N . VAL A 1 72 ? 0.243 3.183 8.000 1.00 93.38 72 VAL A N 1
ATOM 571 C CA . VAL A 1 72 ? 0.826 3.610 9.285 1.00 93.38 72 VAL A CA 1
ATOM 572 C C . VAL A 1 72 ? -0.103 4.589 10.004 1.00 93.38 72 VAL A C 1
ATOM 574 O O . VAL A 1 72 ? -0.258 4.518 11.226 1.00 93.38 72 VAL A O 1
ATOM 577 N N . THR A 1 73 ? -0.744 5.488 9.259 1.00 95.25 73 THR A N 1
ATOM 578 C CA . THR A 1 73 ? -1.712 6.448 9.799 1.00 95.25 73 THR A CA 1
ATOM 579 C C . THR A 1 73 ? -2.931 5.729 10.366 1.00 95.25 73 THR A C 1
ATOM 581 O O . THR A 1 73 ? -3.294 5.982 11.517 1.00 95.25 73 THR A O 1
ATOM 584 N N . LEU A 1 74 ? -3.507 4.785 9.614 1.00 95.31 74 LEU A N 1
ATOM 585 C CA . LEU A 1 74 ? -4.607 3.949 10.089 1.00 95.31 74 LEU A CA 1
ATOM 586 C C . LEU A 1 74 ? -4.209 3.141 11.331 1.00 95.31 74 LEU A C 1
ATOM 588 O O . LEU A 1 74 ? -4.917 3.171 12.332 1.00 95.31 74 LEU A O 1
ATOM 592 N N . SER A 1 75 ? -3.050 2.483 11.308 1.00 92.06 75 SER A N 1
ATOM 593 C CA . SER A 1 75 ? -2.565 1.653 12.419 1.00 92.06 75 SER A CA 1
ATOM 594 C C . SER A 1 75 ? -2.419 2.457 13.713 1.00 92.06 75 SER A C 1
ATOM 596 O O . SER A 1 75 ? -2.869 2.035 14.776 1.00 92.06 75 SER A O 1
ATOM 598 N N . ARG A 1 76 ? -1.847 3.666 13.628 1.00 92.81 76 ARG A N 1
ATOM 599 C CA . ARG A 1 76 ? -1.737 4.583 14.776 1.00 92.81 76 ARG A CA 1
ATOM 600 C C . ARG A 1 76 ? -3.098 5.060 15.263 1.00 92.81 76 ARG A C 1
ATOM 602 O O . ARG A 1 76 ? -3.281 5.252 16.463 1.00 92.81 76 ARG A O 1
ATOM 609 N N . TRP A 1 77 ? -4.029 5.306 14.348 1.00 95.38 77 TRP A N 1
ATOM 610 C CA . TRP A 1 77 ? -5.380 5.714 14.705 1.00 95.38 77 TRP A CA 1
ATOM 611 C C . TRP A 1 77 ? -6.127 4.588 15.434 1.00 95.38 77 TRP A C 1
ATOM 613 O O . TRP A 1 77 ? -6.630 4.835 16.527 1.00 95.38 77 TRP A O 1
ATOM 623 N N . LEU A 1 78 ? -6.098 3.353 14.917 1.00 93.00 78 LEU A N 1
ATOM 624 C CA . LEU A 1 78 ? -6.696 2.175 15.563 1.00 93.00 78 LEU A CA 1
ATOM 625 C C . LEU A 1 78 ? -6.133 1.954 16.968 1.00 93.00 78 LEU A C 1
ATOM 627 O O . LEU A 1 78 ? -6.896 1.798 17.919 1.00 93.00 78 LEU A O 1
ATOM 631 N N . GLN A 1 79 ? -4.810 2.060 17.119 1.00 91.31 79 GLN A N 1
ATOM 632 C CA . GLN A 1 79 ? -4.152 1.962 18.420 1.00 91.31 79 GLN A CA 1
ATOM 633 C C . GLN A 1 79 ? -4.663 3.019 19.410 1.00 91.31 79 GLN A C 1
ATOM 635 O O . GLN A 1 79 ? -4.932 2.703 20.565 1.00 91.31 79 GLN A O 1
ATOM 640 N N . LYS A 1 80 ? -4.829 4.274 18.972 1.00 94.25 80 LYS A N 1
ATOM 641 C CA . LYS A 1 80 ? -5.370 5.350 19.820 1.00 94.25 80 LYS A CA 1
ATOM 642 C C . LYS A 1 80 ? -6.829 5.127 20.209 1.00 94.25 80 LYS A C 1
ATOM 644 O O . LYS A 1 80 ? -7.238 5.607 21.258 1.00 94.25 80 LYS A O 1
ATOM 649 N N . GLN A 1 81 ? -7.608 4.467 19.354 1.00 93.50 81 GLN A N 1
ATOM 650 C CA . GLN A 1 81 ? -9.006 4.132 19.634 1.00 93.50 81 GLN A CA 1
ATOM 651 C C . GLN A 1 81 ? -9.161 2.812 20.406 1.00 93.50 81 GLN A C 1
ATOM 653 O O . GLN A 1 81 ? -10.282 2.456 20.752 1.00 93.50 81 GLN A O 1
ATOM 658 N N . ASN A 1 82 ? -8.062 2.097 20.682 1.00 92.94 82 ASN A N 1
ATOM 659 C CA . ASN A 1 82 ? -8.071 0.750 21.258 1.00 92.94 82 ASN A CA 1
ATOM 660 C C . ASN A 1 82 ? -8.934 -0.244 20.451 1.00 92.94 82 ASN A C 1
ATOM 662 O O . ASN A 1 82 ? -9.645 -1.070 21.018 1.00 92.94 82 ASN A O 1
ATOM 666 N N . ILE A 1 83 ? -8.890 -0.136 19.120 1.00 92.50 83 ILE A N 1
ATOM 667 C CA . ILE A 1 83 ? -9.631 -1.000 18.195 1.00 92.50 83 ILE A CA 1
ATOM 668 C C . ILE A 1 83 ? -8.680 -2.060 17.650 1.00 92.50 83 ILE A C 1
ATOM 670 O O . ILE A 1 83 ? -7.596 -1.729 17.158 1.00 92.50 83 ILE A O 1
ATOM 674 N N . ARG A 1 84 ? -9.091 -3.330 17.706 1.00 89.69 84 ARG A N 1
ATOM 675 C CA . ARG A 1 8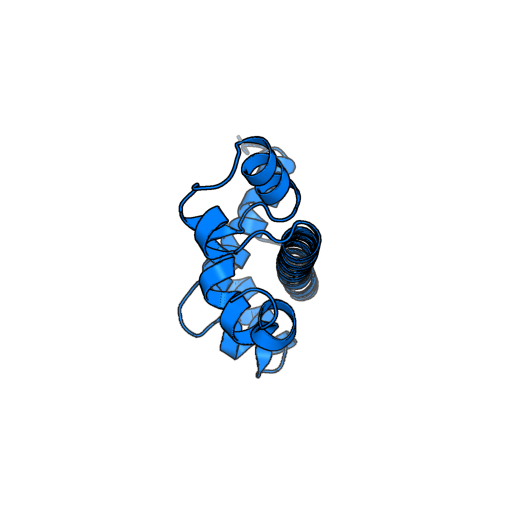4 ? -8.303 -4.428 17.141 1.00 89.69 84 ARG A CA 1
ATOM 676 C C . ARG A 1 84 ? -8.462 -4.448 15.626 1.00 89.69 84 ARG A C 1
ATOM 678 O O . ARG A 1 84 ? -9.533 -4.184 15.081 1.00 89.69 84 ARG A O 1
ATOM 685 N N . VAL A 1 85 ? -7.373 -4.779 14.941 1.00 88.31 85 VAL A N 1
ATOM 686 C CA . VAL A 1 85 ? -7.353 -4.903 13.477 1.00 88.31 85 VAL A CA 1
ATOM 687 C C . VAL A 1 85 ? -8.351 -5.962 13.006 1.00 88.31 85 VAL A C 1
ATOM 689 O O . VAL A 1 85 ? -9.081 -5.720 12.050 1.00 88.31 85 VAL A O 1
ATOM 692 N N . ASP A 1 86 ? -8.426 -7.092 13.708 1.00 88.88 86 ASP A N 1
ATOM 693 C CA . ASP A 1 86 ? -9.326 -8.191 13.357 1.00 88.88 86 ASP A CA 1
ATOM 694 C C . ASP A 1 86 ? -10.800 -7.777 13.428 1.00 88.88 86 ASP A C 1
ATOM 696 O O . ASP A 1 86 ? -11.562 -8.109 12.521 1.00 88.88 86 ASP A O 1
ATOM 700 N N . ASP A 1 87 ? -11.189 -6.992 14.438 1.00 92.06 87 ASP A N 1
ATOM 701 C CA . ASP A 1 87 ? -12.559 -6.485 14.581 1.00 92.06 87 ASP A CA 1
ATOM 702 C C . ASP A 1 87 ? -12.917 -5.570 13.395 1.00 92.06 87 ASP A C 1
ATOM 704 O O . ASP A 1 87 ? -14.004 -5.666 12.820 1.00 92.06 87 ASP A O 1
ATOM 708 N N . LEU A 1 88 ? -11.978 -4.713 12.965 1.00 91.94 88 LEU A N 1
ATOM 709 C CA . LEU A 1 88 ? -12.151 -3.878 11.773 1.00 91.94 88 LEU A CA 1
ATOM 710 C C . LEU A 1 88 ? -12.302 -4.728 10.502 1.00 91.94 88 LEU A C 1
ATOM 712 O O . LEU A 1 88 ? -13.178 -4.441 9.685 1.00 91.94 88 LEU A O 1
ATOM 716 N N . LEU A 1 89 ? -11.457 -5.747 10.322 1.00 90.25 89 LEU A N 1
ATOM 717 C CA . LEU A 1 89 ? -11.462 -6.609 9.134 1.00 90.25 89 LEU A CA 1
ATOM 718 C C . LEU A 1 89 ? -12.696 -7.522 9.069 1.00 90.25 89 LEU A C 1
ATOM 720 O O . LEU A 1 89 ? -13.159 -7.846 7.978 1.00 90.25 89 LEU A O 1
ATOM 724 N N . ARG A 1 90 ? -13.259 -7.912 10.216 1.00 91.75 90 ARG A N 1
ATOM 725 C CA . ARG A 1 90 ? -14.528 -8.656 10.297 1.00 91.75 90 ARG A CA 1
ATOM 726 C C . ARG A 1 90 ? -15.758 -7.756 10.170 1.00 91.75 90 ARG A C 1
ATOM 728 O O . ARG A 1 90 ? -16.861 -8.258 9.980 1.00 91.75 90 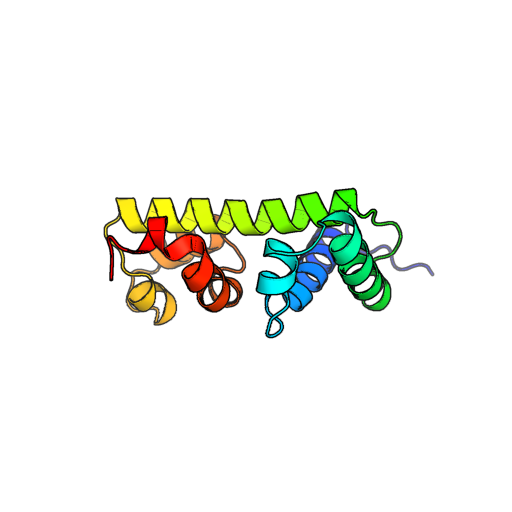ARG A O 1
ATOM 735 N N . GLY A 1 91 ? -15.582 -6.435 10.251 1.00 92.50 91 GLY A N 1
ATOM 736 C CA . GLY A 1 91 ? -16.687 -5.477 10.272 1.00 92.50 91 GLY A CA 1
ATOM 737 C C . GLY A 1 91 ? -17.462 -5.475 11.594 1.00 92.50 91 GLY A C 1
ATOM 738 O O . GLY A 1 91 ? -18.603 -5.025 11.628 1.00 92.50 91 GLY A O 1
ATOM 739 N N . GLU A 1 92 ? -16.845 -5.949 12.678 1.00 95.19 92 GLU A N 1
ATOM 740 C CA . GLU A 1 92 ? -17.405 -6.023 14.038 1.00 95.19 92 GLU A CA 1
ATOM 741 C C . GLU A 1 92 ? -17.226 -4.703 14.818 1.00 95.19 92 GLU A C 1
ATOM 743 O O . GLU A 1 92 ? -17.375 -4.638 16.036 1.00 95.19 92 GLU A O 1
ATOM 748 N N . VAL A 1 93 ? -16.929 -3.621 14.101 1.00 95.44 93 VAL A N 1
ATOM 749 C CA . VAL A 1 93 ? -16.801 -2.254 14.614 1.00 95.44 93 VAL A CA 1
ATOM 750 C C . VAL A 1 93 ? -17.924 -1.378 14.066 1.00 95.44 93 VAL A C 1
ATOM 752 O O . VAL A 1 93 ? -18.591 -1.713 13.085 1.00 95.44 93 VAL A O 1
ATOM 755 N N . ASP A 1 94 ? -18.142 -0.215 14.676 1.00 96.12 94 ASP A N 1
ATOM 756 C CA . ASP A 1 94 ? -19.191 0.686 14.214 1.00 96.12 94 ASP A CA 1
ATOM 757 C C . ASP A 1 94 ? -18.931 1.241 12.789 1.00 96.12 94 ASP A C 1
ATOM 759 O O . ASP A 1 94 ? -17.810 1.287 12.267 1.00 96.12 94 ASP A O 1
ATOM 763 N N . LYS A 1 95 ? -19.997 1.719 12.133 1.00 95.81 95 LYS A N 1
ATOM 764 C CA . LYS A 1 95 ? -19.917 2.265 10.765 1.00 95.81 95 LYS A CA 1
ATOM 765 C C . LYS A 1 95 ? -19.002 3.492 10.656 1.00 95.81 95 LYS A C 1
ATOM 767 O O . LYS A 1 95 ? -18.444 3.743 9.586 1.00 95.81 95 LYS A O 1
ATOM 772 N N . LYS A 1 96 ? -18.855 4.273 11.730 1.00 96.50 96 LYS A N 1
ATOM 773 C CA . LYS A 1 96 ? -18.012 5.475 11.755 1.00 96.50 96 LYS A CA 1
ATOM 774 C C . LYS A 1 96 ? -16.534 5.086 11.762 1.00 96.50 96 LYS A C 1
ATOM 776 O O . LYS A 1 96 ? -15.741 5.735 11.076 1.00 96.50 96 LYS A O 1
ATOM 781 N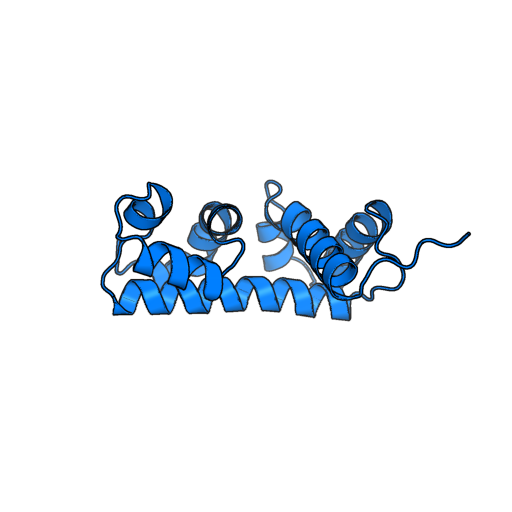 N . VAL A 1 97 ? -16.178 4.007 12.453 1.00 96.06 97 VAL A N 1
ATOM 782 C CA . VAL A 1 97 ? -14.847 3.403 12.443 1.00 96.06 97 VAL A CA 1
ATOM 783 C C . VAL A 1 97 ? -14.508 2.920 11.040 1.00 96.06 97 VAL A C 1
ATOM 785 O O . VAL A 1 97 ? -13.477 3.325 10.511 1.00 96.06 97 VAL A O 1
ATOM 788 N N . ILE A 1 98 ? -15.395 2.157 10.391 1.00 96.12 98 ILE A N 1
ATOM 789 C CA . ILE A 1 98 ? -15.184 1.682 9.008 1.00 96.12 98 ILE A CA 1
ATOM 790 C C . ILE A 1 98 ? -14.995 2.862 8.046 1.00 96.12 98 ILE A C 1
ATOM 792 O O . ILE A 1 98 ? -14.073 2.872 7.228 1.00 96.12 98 ILE A O 1
ATOM 796 N N . SER A 1 99 ? -15.851 3.883 8.151 1.00 96.69 99 SER A N 1
ATOM 797 C CA . SER A 1 99 ? -15.756 5.084 7.316 1.00 96.69 99 SER A CA 1
ATOM 798 C C . SER A 1 99 ? -14.427 5.814 7.518 1.00 96.69 99 SER A C 1
ATOM 800 O O . SER A 1 99 ? -13.790 6.210 6.543 1.00 96.69 99 SER A O 1
ATOM 802 N N . THR A 1 100 ? -13.994 5.978 8.769 1.00 97.50 100 THR A N 1
ATOM 803 C CA . THR A 1 100 ? -12.720 6.634 9.095 1.00 97.50 100 THR A CA 1
ATOM 804 C C . THR A 1 100 ? -11.543 5.801 8.595 1.00 97.50 100 THR A C 1
ATOM 806 O O . THR A 1 100 ? -10.631 6.339 7.973 1.00 97.50 100 THR A O 1
ATOM 809 N N . ALA A 1 101 ? -11.588 4.479 8.772 1.00 95.62 101 ALA A N 1
ATOM 810 C CA . ALA A 1 101 ? -10.554 3.576 8.287 1.00 95.62 101 ALA A CA 1
ATOM 811 C C . ALA A 1 101 ? -10.373 3.675 6.767 1.00 95.62 101 ALA A C 1
ATOM 813 O O . ALA A 1 101 ? -9.252 3.845 6.292 1.00 95.62 101 ALA A O 1
ATOM 814 N N . ARG A 1 102 ? -11.479 3.684 6.012 1.00 95.81 102 ARG A N 1
ATOM 815 C CA . ARG A 1 102 ? -11.464 3.858 4.552 1.00 95.81 102 ARG A CA 1
ATOM 816 C C . ARG A 1 102 ? -10.928 5.227 4.119 1.00 95.81 102 ARG A C 1
ATOM 818 O O . ARG A 1 102 ? -10.307 5.323 3.067 1.00 95.81 102 ARG A O 1
ATOM 825 N N . GLN A 1 103 ? -11.159 6.281 4.902 1.00 96.50 103 GLN A N 1
ATOM 826 C CA . GLN A 1 103 ? -10.597 7.606 4.620 1.00 96.50 103 GLN A CA 1
ATOM 827 C C . GLN A 1 103 ? -9.084 7.658 4.861 1.00 96.50 103 GLN A C 1
ATOM 829 O O . GLN A 1 103 ? -8.369 8.280 4.082 1.00 96.50 103 GLN A O 1
ATOM 834 N N . LEU A 1 104 ? -8.601 7.015 5.927 1.00 96.38 104 LEU A N 1
ATOM 835 C CA . LEU A 1 104 ? -7.182 7.017 6.293 1.00 96.38 104 LEU A CA 1
ATOM 836 C C . LEU A 1 104 ? -6.344 6.084 5.417 1.00 96.38 104 LEU A C 1
ATOM 838 O O . LEU A 1 104 ? -5.204 6.407 5.094 1.00 96.38 104 LEU A O 1
ATOM 842 N N . CYS A 1 105 ? -6.895 4.930 5.048 1.00 96.31 105 CYS A N 1
ATOM 843 C CA . CYS A 1 105 ? -6.245 3.964 4.178 1.00 96.31 105 CYS A CA 1
ATOM 844 C C . CYS A 1 105 ? -7.294 3.310 3.271 1.00 96.31 105 CYS A C 1
ATOM 846 O O . CYS A 1 105 ? -7.926 2.333 3.664 1.00 96.31 105 CYS A O 1
ATOM 848 N N . PRO A 1 106 ? -7.498 3.822 2.047 1.00 94.81 106 PRO A N 1
ATOM 849 C CA . PRO A 1 106 ? -8.546 3.327 1.153 1.00 94.81 106 PRO A CA 1
ATOM 850 C C . PRO A 1 106 ? -8.455 1.839 0.798 1.00 94.81 106 PRO A C 1
ATOM 852 O O . PRO A 1 106 ? -9.479 1.244 0.484 1.00 94.81 106 PRO A O 1
ATOM 855 N N . CYS A 1 107 ? -7.258 1.248 0.861 1.00 94.50 107 CYS A N 1
ATOM 856 C CA . CYS A 1 107 ? -7.004 -0.166 0.559 1.00 94.50 107 CYS A CA 1
ATOM 857 C C . CYS A 1 107 ? -6.606 -0.981 1.797 1.00 94.50 107 CYS A C 1
ATOM 859 O O . CYS A 1 107 ? -5.744 -1.859 1.717 1.00 94.50 107 CYS A O 1
ATOM 861 N N . TYR A 1 108 ? -7.143 -0.633 2.972 1.00 93.25 108 TYR A N 1
ATOM 862 C CA . TYR A 1 108 ? -6.736 -1.277 4.220 1.00 93.25 108 TYR A CA 1
ATOM 863 C C . TYR A 1 108 ? -6.985 -2.791 4.213 1.00 93.25 108 TYR A C 1
ATOM 865 O O . TYR A 1 108 ? -6.154 -3.529 4.729 1.00 93.25 108 TYR A O 1
ATOM 873 N N . TYR A 1 109 ? -8.072 -3.261 3.593 1.00 93.06 109 TYR A N 1
ATOM 874 C CA . TYR A 1 109 ? -8.385 -4.690 3.508 1.00 93.06 109 TYR A CA 1
ATOM 875 C C . TYR A 1 109 ? -7.295 -5.478 2.782 1.00 93.06 109 TYR A C 1
ATOM 877 O O . TYR A 1 109 ? -6.939 -6.574 3.202 1.00 93.06 109 TYR A O 1
ATOM 885 N N . GLU A 1 110 ? -6.758 -4.913 1.706 1.00 94.38 110 GLU A N 1
ATOM 886 C CA . GLU A 1 110 ? -5.788 -5.574 0.845 1.00 94.38 110 GLU A CA 1
ATOM 887 C C . GLU A 1 110 ? -4.375 -5.520 1.435 1.00 94.38 110 GLU A C 1
ATOM 889 O O . GLU A 1 110 ? -3.622 -6.485 1.325 1.00 94.38 110 GLU A O 1
ATOM 894 N N . VAL A 1 111 ? -4.004 -4.409 2.083 1.00 92.94 111 VAL A N 1
ATOM 895 C CA . VAL A 1 111 ? -2.632 -4.225 2.588 1.00 92.94 111 VAL A CA 1
ATOM 896 C C . VAL A 1 111 ? -2.428 -4.727 4.009 1.00 92.94 111 VAL A C 1
ATOM 898 O O . VAL A 1 111 ? -1.298 -5.055 4.354 1.00 92.94 111 VAL A O 1
ATOM 901 N N . MET A 1 112 ? -3.468 -4.801 4.848 1.00 89.88 112 MET A N 1
ATOM 902 C CA . MET A 1 112 ? -3.321 -5.223 6.248 1.00 89.88 112 MET A CA 1
ATOM 903 C C . MET A 1 112 ? -2.709 -6.622 6.410 1.00 89.88 112 MET A C 1
ATOM 905 O O . MET A 1 112 ? -1.763 -6.730 7.194 1.00 89.88 112 MET A O 1
ATOM 909 N N . PRO A 1 113 ? -3.150 -7.662 5.669 1.00 87.44 113 PRO A N 1
ATOM 910 C CA . PRO A 1 113 ? -2.552 -8.994 5.767 1.00 87.44 113 PRO A CA 1
ATOM 911 C C . PRO A 1 113 ? -1.055 -8.997 5.450 1.00 87.44 113 PRO A C 1
ATOM 913 O O . PRO A 1 113 ? -0.298 -9.736 6.062 1.00 87.44 113 PRO A O 1
ATOM 916 N N . ILE A 1 114 ? -0.621 -8.128 4.534 1.00 91.44 114 ILE A N 1
ATOM 917 C CA . ILE A 1 114 ? 0.773 -8.039 4.100 1.00 91.44 114 ILE A CA 1
ATOM 918 C C . ILE A 1 114 ? 1.581 -7.193 5.085 1.00 91.44 114 ILE A C 1
ATOM 920 O O . ILE A 1 114 ? 2.621 -7.602 5.585 1.00 91.44 114 ILE A O 1
ATOM 924 N N . PHE A 1 115 ? 1.122 -5.981 5.388 1.00 90.94 115 PHE A N 1
ATOM 925 C CA . PHE A 1 115 ? 1.904 -4.998 6.131 1.00 90.94 115 PHE A CA 1
ATOM 926 C C . PHE A 1 115 ? 1.985 -5.310 7.627 1.00 90.94 115 PHE A C 1
ATOM 928 O O . PHE A 1 115 ? 3.011 -5.007 8.239 1.00 90.94 115 PHE A O 1
ATOM 935 N N . CYS A 1 116 ? 0.978 -5.948 8.235 1.00 85.25 116 CYS A N 1
ATOM 936 C CA . CYS A 1 116 ? 1.050 -6.323 9.651 1.00 85.25 116 CYS A CA 1
ATOM 937 C C . CYS A 1 116 ? 2.265 -7.216 9.966 1.00 85.25 116 CYS A C 1
ATOM 939 O O . CYS A 1 116 ? 2.850 -7.072 11.042 1.00 85.25 116 CYS A O 1
ATOM 941 N N . GLU A 1 117 ? 2.710 -8.049 9.019 1.00 83.62 117 GLU A N 1
ATOM 942 C CA . GLU A 1 117 ? 3.909 -8.887 9.164 1.00 83.62 117 GLU A CA 1
ATOM 943 C C . GLU A 1 117 ? 5.190 -8.046 9.315 1.00 83.62 117 GLU A C 1
ATOM 945 O O . GLU A 1 117 ? 6.043 -8.329 10.157 1.00 83.62 117 GLU A O 1
ATOM 950 N N . PHE A 1 118 ? 5.308 -6.953 8.555 1.00 84.06 118 PHE A N 1
ATOM 951 C CA . PHE A 1 118 ? 6.518 -6.118 8.507 1.00 84.06 118 PHE A CA 1
ATOM 952 C C . PHE A 1 118 ? 6.503 -4.952 9.498 1.00 84.06 118 PHE A C 1
ATOM 954 O O . PHE A 1 118 ? 7.560 -4.463 9.902 1.00 84.06 118 PHE A O 1
ATOM 961 N N . TYR A 1 119 ? 5.318 -4.488 9.894 1.00 78.50 119 TYR A N 1
ATOM 962 C CA . TYR A 1 119 ? 5.134 -3.390 10.846 1.00 78.50 119 TYR A CA 1
ATOM 963 C C . TYR A 1 119 ? 4.772 -3.885 12.250 1.00 78.50 119 TYR A C 1
ATOM 965 O O . TYR A 1 119 ? 4.358 -3.087 13.092 1.00 78.50 119 TYR A O 1
ATOM 973 N N . GLY A 1 120 ? 4.983 -5.173 12.545 1.00 61.91 120 GLY A N 1
ATOM 974 C CA . GLY A 1 120 ? 4.629 -5.816 13.813 1.00 61.91 120 GLY A CA 1
ATOM 975 C C . GLY A 1 120 ? 5.098 -5.080 15.078 1.00 61.91 120 GLY A C 1
ATOM 976 O O . GLY A 1 120 ? 4.440 -5.177 16.105 1.00 61.91 120 GLY A O 1
ATOM 977 N N . GLY A 1 121 ? 6.155 -4.261 15.029 1.00 56.69 121 GLY A N 1
ATOM 978 C CA . GLY A 1 121 ? 6.548 -3.392 16.153 1.00 56.69 121 GLY A CA 1
ATOM 979 C C . GLY A 1 121 ? 5.527 -2.298 16.524 1.00 56.69 121 GLY A C 1
ATOM 980 O O . GLY A 1 121 ? 5.436 -1.920 17.690 1.00 56.69 121 GLY A O 1
ATOM 981 N N . PHE A 1 122 ? 4.728 -1.817 15.565 1.00 50.69 122 PHE A N 1
ATOM 982 C CA . PHE A 1 122 ? 3.625 -0.871 15.791 1.00 50.69 122 PHE A CA 1
ATOM 983 C C . PHE A 1 122 ? 2.333 -1.570 16.243 1.00 50.69 122 PHE A C 1
ATOM 985 O O . PHE A 1 122 ? 1.574 -0.991 17.015 1.00 50.69 122 PHE A O 1
ATOM 992 N N . VAL A 1 123 ? 2.102 -2.809 15.795 1.00 50.06 123 VAL A N 1
ATOM 993 C CA . VAL A 1 123 ? 0.834 -3.542 15.991 1.00 50.06 123 VAL A CA 1
ATOM 994 C C . VAL A 1 123 ? 0.871 -4.466 17.221 1.00 50.06 123 VAL A C 1
ATOM 996 O O . VAL A 1 123 ? -0.167 -4.777 17.791 1.00 50.06 123 VAL A O 1
ATOM 999 N N . LYS A 1 124 ? 2.058 -4.849 17.722 1.00 47.94 124 LYS A N 1
ATOM 1000 C CA . LYS A 1 124 ? 2.253 -5.745 18.888 1.00 47.94 124 LYS A CA 1
ATOM 1001 C C . LYS A 1 124 ? 1.651 -5.278 20.227 1.00 47.94 124 LYS A C 1
ATOM 1003 O O . LYS A 1 124 ? 1.763 -6.000 21.207 1.00 47.94 124 LYS A O 1
ATOM 1008 N N . ARG A 1 125 ? 1.011 -4.104 20.292 1.00 43.03 125 ARG A N 1
ATOM 1009 C CA . ARG A 1 125 ? 0.313 -3.604 21.494 1.00 43.03 125 ARG A CA 1
ATOM 1010 C C . ARG A 1 125 ? -1.214 -3.763 21.465 1.00 43.03 125 ARG A C 1
ATOM 1012 O O . ARG A 1 125 ? -1.858 -3.308 22.400 1.00 43.03 125 ARG A O 1
ATOM 1019 N N . THR A 1 126 ? -1.780 -4.389 20.434 1.00 43.38 126 THR A N 1
ATOM 1020 C CA . THR A 1 126 ? -3.243 -4.535 20.265 1.00 43.38 126 THR A CA 1
ATOM 1021 C C . THR A 1 126 ? -3.692 -5.934 19.817 1.00 43.38 126 THR A C 1
ATOM 1023 O O . THR A 1 126 ? -4.843 -6.087 19.409 1.00 43.38 126 THR A O 1
ATOM 1026 N N . TRP A 1 127 ? -2.807 -6.937 19.860 1.00 42.28 127 TRP A N 1
ATOM 1027 C CA . TRP A 1 127 ? -3.178 -8.340 19.618 1.00 42.28 127 TRP A CA 1
ATOM 1028 C C . TRP A 1 127 ? -3.759 -8.966 20.876 1.00 42.28 127 TRP A C 1
ATOM 1030 O O . TRP A 1 127 ? -3.111 -8.820 21.936 1.00 42.28 127 TRP A O 1
#